Protein AF-A0A3M1DZZ0-F1 (afdb_monomer)

Radius of gyration: 21.95 Å; Cα contacts (8 Å, |Δi|>4): 225; chains: 1; bounding box: 48×54×55 Å

Mean predicted aligned error: 15.05 Å

Nearest PDB structures (foldseek):
  1qal-assembly1_A  TM=8.775E-01  e=1.041E-04  Escherichia coli
  2w0q-assembly1_B  TM=8.717E-01  e=1.859E-04  Escherichia coli
  1jrq-assembly1_A  TM=8.805E-01  e=2.918E-04  Escherichia coli
  1qaf-assembly1_A  TM=8.811E-01  e=3.320E-04  Escherichia coli
  1lvn-assembly1_A  TM=5.974E-01  e=7.541E-05  Escherichia coli

Solvent-accessible surface area (backbone atoms only — not comparable to full-atom values): 9870 Å² total; per-residue (Å²): 72,66,68,58,31,47,77,69,78,38,65,63,47,79,36,82,91,78,52,30,40,38,33,66,43,85,87,39,51,31,37,37,32,67,72,29,52,40,40,36,45,77,90,40,78,43,80,39,96,50,46,25,38,31,50,82,88,37,56,42,60,42,65,64,48,53,63,71,46,42,23,69,56,62,75,45,91,55,88,84,78,79,92,73,66,78,79,75,66,76,76,73,59,96,46,70,65,55,46,52,49,50,57,59,50,52,71,74,67,65,80,58,82,84,75,74,56,68,44,82,44,80,54,63,57,52,89,89,44,42,65,59,68,45,98,88,68,50,39,40,25,62,53,40,48,54,50,50,54,51,50,46,52,48,41,37,44,45,68,60,33,46,69,45,62,78,114

Structure (mmCIF, N/CA/C/O backbone):
data_AF-A0A3M1DZZ0-F1
#
_entry.id   AF-A0A3M1DZZ0-F1
#
loop_
_atom_site.group_PDB
_atom_site.id
_atom_site.type_symbol
_atom_site.label_atom_id
_atom_site.label_alt_id
_atom_site.label_comp_id
_atom_site.label_asym_id
_atom_site.label_entity_id
_atom_site.label_seq_id
_atom_site.pdbx_PDB_ins_code
_atom_site.Cartn_x
_atom_site.Cartn_y
_atom_site.Cartn_z
_atom_site.occupancy
_atom_site.B_iso_or_equiv
_atom_site.auth_seq_id
_atom_site.auth_comp_id
_atom_site.auth_asym_id
_atom_site.auth_atom_id
_atom_site.pdbx_PDB_model_num
ATOM 1 N N . MET A 1 1 ? -9.312 -3.040 3.898 1.00 89.00 1 MET A N 1
ATOM 2 C CA . MET A 1 1 ? -9.442 -1.766 4.631 1.00 89.00 1 MET A CA 1
ATOM 3 C C . MET A 1 1 ? -10.748 -1.058 4.297 1.00 89.00 1 MET A C 1
ATOM 5 O O . MET A 1 1 ? -11.516 -0.823 5.218 1.00 89.00 1 MET A O 1
ATOM 9 N N . ASP A 1 2 ? -11.050 -0.789 3.019 1.00 90.31 2 ASP A N 1
ATOM 10 C CA . ASP A 1 2 ? -12.282 -0.080 2.614 1.00 90.31 2 ASP A CA 1
ATOM 11 C C . ASP A 1 2 ? -13.565 -0.679 3.204 1.00 90.31 2 ASP A C 1
ATOM 13 O O . ASP A 1 2 ? -14.406 0.049 3.720 1.00 90.31 2 ASP A O 1
ATOM 17 N N . ASP A 1 3 ? -13.700 -2.008 3.162 1.00 89.00 3 ASP A N 1
ATOM 18 C CA . ASP A 1 3 ? -14.898 -2.695 3.657 1.00 89.00 3 ASP A CA 1
ATOM 19 C C . ASP A 1 3 ? -15.065 -2.548 5.179 1.00 89.00 3 ASP A C 1
ATOM 21 O O . ASP A 1 3 ? -16.179 -2.350 5.658 1.00 89.00 3 ASP A O 1
ATOM 25 N N . VAL A 1 4 ? -13.956 -2.552 5.928 1.00 90.31 4 VAL A N 1
ATOM 26 C CA . VAL A 1 4 ? -13.967 -2.319 7.380 1.00 90.31 4 VAL A CA 1
ATOM 27 C C . VAL A 1 4 ? -14.364 -0.880 7.682 1.00 90.31 4 VAL A C 1
ATOM 29 O O . VAL A 1 4 ? -15.256 -0.646 8.491 1.00 90.31 4 VAL A O 1
ATOM 32 N N . LEU A 1 5 ? -13.735 0.095 7.017 1.00 91.75 5 LEU A N 1
ATOM 33 C CA . LEU A 1 5 ? -14.066 1.503 7.225 1.00 91.75 5 LEU A CA 1
ATOM 34 C C . LEU A 1 5 ? -15.534 1.774 6.892 1.00 91.75 5 LEU A C 1
ATOM 36 O O . LEU A 1 5 ? -16.221 2.402 7.693 1.00 91.75 5 LEU A O 1
ATOM 40 N N . ARG A 1 6 ? -16.040 1.220 5.784 1.00 91.00 6 ARG A N 1
ATOM 41 C CA . ARG A 1 6 ? -17.450 1.333 5.394 1.00 91.00 6 ARG A CA 1
ATOM 42 C C . ARG A 1 6 ? -18.385 0.770 6.464 1.00 91.00 6 ARG A C 1
ATOM 44 O O . ARG A 1 6 ? -19.366 1.428 6.794 1.00 91.00 6 ARG A O 1
ATOM 51 N N . ALA A 1 7 ? -18.081 -0.405 7.022 1.00 89.19 7 ALA A N 1
ATOM 52 C CA . ALA A 1 7 ? -18.870 -1.004 8.105 1.00 89.19 7 ALA A CA 1
ATOM 53 C C . ALA A 1 7 ? -18.898 -0.124 9.367 1.00 89.19 7 ALA A C 1
ATOM 55 O O . ALA A 1 7 ? -19.865 -0.135 10.123 1.00 89.19 7 ALA A O 1
ATOM 56 N N . LEU A 1 8 ? -17.859 0.686 9.560 1.00 89.50 8 LEU A N 1
ATOM 57 C CA . LEU A 1 8 ? -17.753 1.658 10.640 1.00 89.50 8 LEU A CA 1
ATOM 58 C C . LEU A 1 8 ? -18.336 3.038 10.269 1.00 89.50 8 LEU A C 1
ATOM 60 O O . LEU A 1 8 ? -18.231 3.975 11.059 1.00 89.50 8 LEU A O 1
ATOM 64 N N . GLY A 1 9 ? -18.951 3.205 9.095 1.00 89.56 9 GLY A N 1
ATOM 65 C CA . GLY A 1 9 ? -19.453 4.505 8.629 1.00 89.56 9 GLY A CA 1
ATOM 66 C C . GLY A 1 9 ? -18.342 5.517 8.326 1.00 89.56 9 GLY A C 1
ATOM 67 O O . GLY A 1 9 ? -18.575 6.722 8.327 1.00 89.56 9 GLY A O 1
ATOM 68 N N . MET A 1 10 ? -17.125 5.032 8.094 1.00 90.81 10 MET A N 1
ATOM 69 C CA . MET A 1 10 ? -15.945 5.814 7.746 1.00 90.81 10 MET A CA 1
ATOM 70 C C . MET A 1 10 ? -15.547 5.552 6.292 1.00 90.81 10 MET A C 1
ATOM 72 O O . MET A 1 10 ? -15.972 4.585 5.657 1.00 90.81 10 MET A O 1
ATOM 76 N N . SER A 1 11 ? -14.678 6.402 5.757 1.00 91.12 11 SER A N 1
ATOM 77 C CA . SER A 1 11 ? -14.133 6.235 4.413 1.00 91.12 11 SER A CA 1
ATOM 78 C C . SER A 1 11 ? -12.643 6.525 4.394 1.00 91.12 11 SER A C 1
ATOM 80 O O . SER A 1 11 ? -12.164 7.412 5.104 1.00 91.12 11 SER A O 1
ATOM 82 N N . GLY A 1 12 ? -11.926 5.812 3.535 1.00 93.12 12 GLY A N 1
ATOM 83 C CA . GLY A 1 12 ? -10.546 6.108 3.195 1.00 93.12 12 GLY A CA 1
ATOM 84 C C . GLY A 1 12 ? -10.380 6.278 1.693 1.00 93.12 12 GLY A C 1
ATOM 85 O O . GLY A 1 12 ? -11.283 5.993 0.907 1.00 93.12 12 GLY A O 1
ATOM 86 N N . ARG A 1 13 ? -9.213 6.771 1.290 1.00 93.75 13 ARG A N 1
ATOM 87 C CA . ARG A 1 13 ? -8.833 6.898 -0.115 1.00 93.75 13 ARG A CA 1
ATOM 88 C C . ARG A 1 13 ? -7.373 6.544 -0.314 1.00 93.75 13 ARG A C 1
ATOM 90 O O . ARG A 1 13 ? -6.507 6.934 0.469 1.00 93.75 13 ARG A O 1
ATOM 97 N N . TRP A 1 14 ? -7.099 5.880 -1.426 1.00 92.12 14 TRP A N 1
ATOM 98 C CA . TRP A 1 14 ? -5.744 5.711 -1.924 1.00 92.12 14 TRP A CA 1
ATOM 99 C C . TRP A 1 14 ? -5.241 7.014 -2.560 1.00 92.12 14 TRP A C 1
ATOM 101 O O . TRP A 1 14 ? -5.921 7.619 -3.392 1.00 92.12 14 TRP A O 1
ATOM 111 N N . ARG A 1 15 ? -4.046 7.457 -2.167 1.00 92.69 15 ARG A N 1
ATOM 112 C CA . ARG A 1 15 ? -3.295 8.550 -2.791 1.00 92.69 15 ARG A CA 1
ATOM 113 C C . ARG A 1 15 ? -2.132 7.946 -3.564 1.00 92.69 15 ARG A C 1
ATOM 115 O O . ARG A 1 15 ? -1.086 7.662 -2.994 1.00 92.69 15 ARG A O 1
ATOM 122 N N . SER A 1 16 ? -2.322 7.748 -4.865 1.00 84.38 16 SER A N 1
ATOM 123 C CA . SER A 1 16 ? -1.366 7.050 -5.739 1.00 84.38 16 SER A CA 1
ATOM 124 C C . SER A 1 16 ? -0.006 7.736 -5.879 1.00 84.38 16 SER A C 1
ATOM 126 O O . SER A 1 16 ? 0.984 7.047 -6.109 1.00 84.38 16 SER A O 1
ATOM 128 N N . VAL A 1 17 ? 0.038 9.065 -5.747 1.00 86.62 17 VAL A N 1
ATOM 129 C CA . VAL A 1 17 ? 1.274 9.864 -5.819 1.00 86.62 17 VAL A CA 1
ATOM 130 C C . VAL A 1 17 ? 2.119 9.701 -4.556 1.00 86.62 17 VAL A C 1
ATOM 132 O O . VAL A 1 17 ? 3.331 9.574 -4.647 1.00 86.62 17 VAL A O 1
ATOM 135 N N . GLU A 1 18 ? 1.470 9.684 -3.391 1.00 86.50 18 GLU A N 1
ATOM 136 C CA . GLU A 1 18 ? 2.127 9.550 -2.082 1.00 86.50 18 GLU A CA 1
ATOM 137 C C . GLU A 1 18 ? 2.318 8.074 -1.681 1.00 86.50 18 GLU A C 1
ATOM 139 O O . GLU A 1 18 ? 2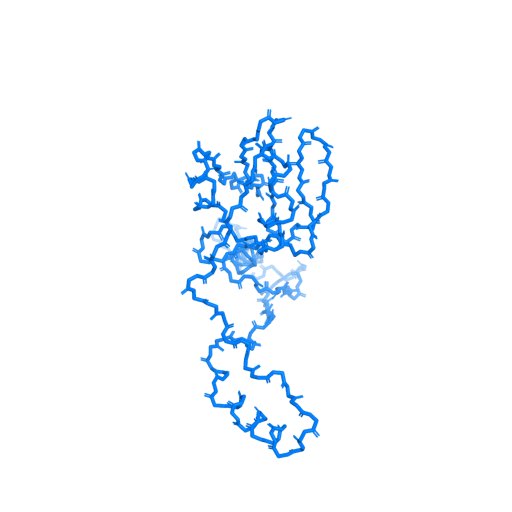.985 7.780 -0.696 1.00 86.50 18 GLU A O 1
ATOM 144 N N . HIS A 1 19 ? 1.691 7.146 -2.414 1.00 85.19 19 HIS A N 1
ATOM 145 C CA . HIS A 1 19 ? 1.586 5.716 -2.095 1.00 85.19 19 HIS A CA 1
ATOM 146 C C . HIS A 1 19 ? 1.007 5.438 -0.709 1.00 85.19 19 HIS A C 1
ATOM 148 O O . HIS A 1 19 ? 1.368 4.463 -0.048 1.00 85.19 19 HIS A O 1
ATOM 154 N N . ARG A 1 20 ? 0.067 6.280 -0.277 1.00 93.44 20 ARG A N 1
ATOM 155 C CA . ARG A 1 20 ? -0.573 6.158 1.033 1.00 93.44 20 ARG A CA 1
ATOM 156 C C . ARG A 1 20 ? -2.059 5.927 0.897 1.00 93.44 20 ARG A C 1
ATOM 158 O O . ARG A 1 20 ? -2.752 6.595 0.132 1.00 93.44 20 ARG A O 1
ATOM 165 N N . TYR A 1 21 ? -2.570 5.014 1.701 1.00 94.81 21 TYR A N 1
ATOM 166 C CA . TYR A 1 21 ? -3.987 4.919 1.977 1.00 94.81 21 TYR A CA 1
ATOM 167 C C . TYR A 1 21 ? -4.298 5.787 3.188 1.00 94.81 21 TYR A C 1
ATOM 169 O O . TYR A 1 21 ? -3.721 5.587 4.252 1.00 94.81 21 TYR A O 1
ATOM 177 N N . VAL A 1 22 ? -5.194 6.753 3.022 1.00 95.88 22 VAL A N 1
ATOM 178 C CA . VAL A 1 22 ? -5.467 7.784 4.022 1.00 95.88 22 VAL A CA 1
ATOM 179 C C . VAL A 1 22 ? -6.936 7.745 4.409 1.00 95.88 22 VAL A C 1
ATOM 181 O O . VAL A 1 22 ? -7.798 7.697 3.534 1.00 95.88 22 VAL A O 1
ATOM 184 N N . PHE A 1 23 ? -7.225 7.789 5.702 1.00 95.38 23 PHE A N 1
ATOM 185 C CA . PHE A 1 23 ? -8.576 7.711 6.248 1.00 95.38 23 PHE A CA 1
ATOM 186 C C . PHE A 1 23 ? -8.698 8.548 7.522 1.00 95.38 23 PHE A C 1
ATOM 188 O O . PHE A 1 23 ? -7.695 8.954 8.106 1.00 95.38 23 PHE A O 1
ATOM 195 N N . SER A 1 24 ? -9.930 8.841 7.924 1.00 92.88 24 SER A N 1
ATOM 196 C CA . SER A 1 24 ? -10.206 9.612 9.137 1.00 92.88 24 SER A CA 1
ATOM 197 C C . SER A 1 24 ? -10.547 8.684 10.296 1.00 92.88 24 SER A C 1
ATOM 199 O O . SER A 1 24 ? -11.309 7.734 10.127 1.00 92.88 24 SER A O 1
ATOM 201 N N . LEU A 1 25 ? -10.005 8.996 11.466 1.00 91.19 25 LEU A N 1
ATOM 202 C CA . LEU A 1 25 ? -10.362 8.439 12.765 1.00 91.19 25 LEU A CA 1
ATOM 203 C C . LEU A 1 25 ? -10.927 9.562 13.655 1.00 91.19 25 LEU A C 1
ATOM 205 O O . LEU A 1 25 ? -10.672 10.738 13.383 1.00 91.19 25 LEU A O 1
ATOM 209 N N . PRO A 1 26 ? -11.643 9.236 14.747 1.00 88.44 26 PRO A N 1
ATOM 210 C CA . PRO A 1 26 ? -12.103 10.232 15.721 1.00 88.44 26 PRO A CA 1
ATOM 211 C C . PRO A 1 26 ? -10.980 11.110 16.288 1.00 88.44 26 PRO A C 1
ATOM 213 O O . PRO A 1 26 ? -11.167 12.301 16.507 1.00 88.44 26 PRO A O 1
ATOM 216 N N . GLN A 1 27 ? -9.800 10.526 16.483 1.00 84.25 27 GLN A N 1
ATOM 217 C CA . GLN A 1 27 ? -8.610 11.192 17.022 1.00 84.25 27 GLN A CA 1
ATOM 218 C C . GLN A 1 27 ? -7.729 11.883 15.968 1.00 84.25 27 GLN A C 1
ATOM 220 O O . GLN A 1 27 ? -6.669 12.399 16.312 1.00 84.25 27 GLN A O 1
ATOM 225 N N . GLY A 1 28 ? -8.139 11.876 14.694 1.00 90.12 28 GLY A N 1
ATOM 226 C CA . GLY A 1 28 ? -7.443 12.569 13.611 1.00 90.12 28 GLY A CA 1
ATOM 227 C C . GLY A 1 28 ? -7.257 11.729 12.351 1.00 90.12 28 GLY A C 1
ATOM 228 O O . GLY A 1 28 ? -7.881 10.689 12.145 1.00 90.12 28 GLY A O 1
ATOM 229 N N . LYS A 1 29 ? -6.407 12.206 11.453 1.00 94.56 29 LYS A N 1
ATOM 230 C CA . LYS A 1 29 ? -6.128 11.585 10.167 1.00 94.56 29 LYS A CA 1
ATOM 231 C C . LYS A 1 29 ? -5.098 10.478 10.327 1.00 94.56 29 LYS A C 1
ATOM 233 O O . LYS A 1 29 ? -4.045 10.657 10.937 1.00 94.56 29 LYS A O 1
ATOM 238 N N . ALA A 1 30 ? -5.398 9.348 9.708 1.00 95.75 30 ALA A N 1
ATOM 239 C CA . ALA A 1 30 ? -4.578 8.161 9.757 1.00 95.75 30 ALA A CA 1
ATOM 240 C C . ALA A 1 30 ? -4.146 7.731 8.359 1.00 95.75 30 ALA A C 1
ATOM 242 O O . ALA A 1 30 ? -4.839 7.978 7.364 1.00 95.75 30 ALA A O 1
ATOM 243 N N . SER A 1 31 ? -2.986 7.088 8.263 1.00 96.06 31 SER A N 1
ATOM 244 C CA . SER A 1 31 ? -2.497 6.602 6.983 1.00 96.06 31 SER A CA 1
ATOM 245 C C . SER A 1 31 ? -1.558 5.409 7.071 1.00 96.06 31 SER A C 1
ATOM 247 O O . SER A 1 31 ? -0.768 5.252 7.998 1.00 96.06 31 SER A O 1
ATOM 249 N N . LEU A 1 32 ? -1.656 4.579 6.039 1.00 94.38 32 LEU A N 1
ATOM 250 C CA . LEU A 1 32 ? -0.936 3.327 5.842 1.00 94.38 32 LEU A CA 1
ATOM 251 C C . LEU A 1 32 ? -0.291 3.342 4.460 1.00 94.38 32 LEU A C 1
ATOM 253 O O . LEU A 1 32 ? -0.754 4.052 3.568 1.00 94.38 32 LEU A O 1
ATOM 257 N N . PHE A 1 33 ? 0.716 2.510 4.244 1.00 91.06 33 PHE A N 1
ATOM 258 C CA . PHE A 1 33 ? 1.256 2.244 2.912 1.00 91.06 33 PHE A CA 1
ATOM 259 C C . PHE A 1 33 ? 1.567 0.747 2.761 1.00 91.06 33 PHE A C 1
ATOM 261 O O . PHE A 1 33 ? 1.813 0.073 3.765 1.00 91.06 33 PHE A O 1
ATOM 268 N N . PRO A 1 34 ? 1.526 0.195 1.536 1.00 88.06 34 PRO A N 1
ATOM 269 C CA . PRO A 1 34 ? 1.851 -1.206 1.294 1.00 88.06 34 PRO A CA 1
ATOM 270 C C . PRO A 1 34 ? 3.292 -1.528 1.709 1.00 88.06 34 PRO A C 1
ATOM 272 O O . PRO A 1 34 ? 4.213 -0.794 1.365 1.00 88.06 34 PRO A O 1
ATOM 275 N N . GLY A 1 35 ? 3.482 -2.621 2.447 1.00 83.00 35 GLY A N 1
ATOM 276 C CA . GLY A 1 35 ? 4.760 -3.009 3.051 1.00 83.00 35 GLY A CA 1
ATOM 277 C C . GLY A 1 35 ? 5.091 -2.270 4.352 1.00 83.00 35 GLY A C 1
ATOM 278 O O . GLY A 1 35 ? 6.079 -2.600 4.998 1.00 83.00 35 GLY A O 1
ATOM 279 N N . GLY A 1 36 ? 4.280 -1.292 4.765 1.00 81.12 36 GLY A N 1
ATOM 280 C CA . GLY A 1 36 ? 4.501 -0.543 5.995 1.00 81.12 36 GLY A CA 1
ATOM 281 C C . GLY A 1 36 ? 4.203 -1.364 7.245 1.00 81.12 36 GLY A C 1
ATOM 282 O O . GLY A 1 36 ? 3.140 -1.973 7.354 1.00 81.12 36 GLY A O 1
ATOM 283 N N . HIS A 1 37 ? 5.125 -1.324 8.205 1.00 88.88 37 HIS A N 1
ATOM 284 C CA . HIS A 1 37 ? 5.012 -1.970 9.520 1.00 88.88 37 HIS A CA 1
ATOM 285 C C . HIS A 1 37 ? 4.414 -1.050 10.593 1.00 88.88 37 HIS A C 1
ATOM 287 O O . HIS A 1 37 ? 4.540 -1.311 11.786 1.00 88.88 37 HIS A O 1
ATOM 293 N N . TYR A 1 38 ? 3.796 0.057 10.185 1.00 92.88 38 TYR A N 1
ATOM 294 C CA . TYR A 1 38 ? 3.194 1.014 11.099 1.00 92.88 38 TYR A CA 1
ATOM 295 C C . TYR A 1 38 ? 1.981 1.712 10.479 1.00 92.88 38 TYR A C 1
ATOM 297 O O . TYR A 1 38 ? 1.872 1.861 9.259 1.00 92.88 38 TYR A O 1
ATOM 305 N N . LEU A 1 39 ? 1.096 2.179 11.351 1.00 95.12 39 LEU A N 1
ATOM 306 C CA . LEU A 1 39 ? 0.044 3.146 11.088 1.00 95.12 39 LEU A CA 1
ATOM 307 C C . LEU A 1 39 ? 0.517 4.527 11.548 1.00 95.12 39 LEU A C 1
ATOM 309 O O . LEU A 1 39 ? 0.916 4.690 12.697 1.00 95.12 39 LEU A O 1
ATOM 313 N N . GLU A 1 40 ? 0.438 5.533 10.683 1.00 95.19 40 GLU A N 1
ATOM 314 C CA . GLU A 1 40 ? 0.626 6.921 11.111 1.00 95.19 40 GLU A CA 1
ATOM 315 C C . GLU A 1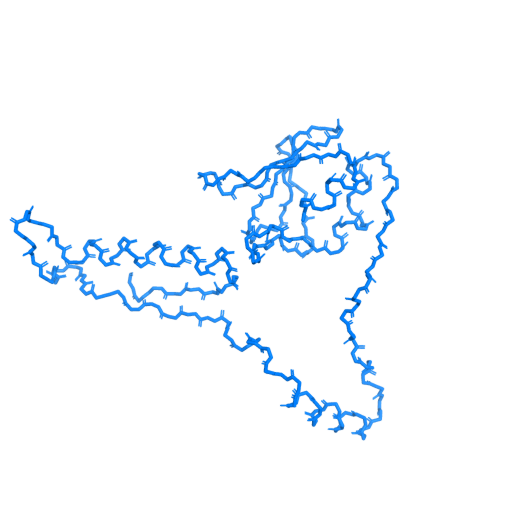 40 ? -0.723 7.533 11.496 1.00 95.19 40 GLU A C 1
ATOM 317 O O . GLU A 1 40 ? -1.662 7.448 10.707 1.00 95.19 40 GLU A O 1
ATOM 322 N N . VAL A 1 41 ? -0.816 8.172 12.662 1.00 95.19 41 VAL A N 1
ATOM 323 C CA . VAL A 1 41 ? -1.990 8.921 13.135 1.00 95.19 41 VAL A CA 1
ATOM 324 C C . VAL A 1 41 ? -1.527 10.281 13.650 1.00 95.19 41 VAL A C 1
ATOM 326 O O . VAL A 1 41 ? -0.837 10.333 14.664 1.00 95.19 41 VAL A O 1
ATOM 329 N N . GLU A 1 42 ? -1.879 11.371 12.962 1.00 92.06 42 GLU A N 1
ATOM 330 C CA . GLU A 1 42 ? -1.481 12.744 13.346 1.00 92.06 42 GLU A CA 1
ATOM 331 C C . GLU A 1 42 ? 0.024 12.870 13.693 1.00 92.06 42 GLU A C 1
ATOM 333 O O . GLU A 1 42 ? 0.410 13.415 14.727 1.00 92.06 42 GLU A O 1
ATOM 338 N N . GLY A 1 43 ? 0.897 12.288 12.860 1.00 90.31 43 GLY A N 1
ATOM 339 C CA . GLY A 1 43 ? 2.354 12.300 13.056 1.00 90.31 43 GLY A CA 1
ATOM 340 C C . GLY A 1 43 ? 2.896 11.312 14.100 1.00 90.31 43 GLY A C 1
ATOM 341 O O . GLY A 1 43 ? 4.110 11.230 14.286 1.00 90.31 43 GLY A O 1
ATOM 342 N N . ARG A 1 44 ? 2.038 10.534 14.773 1.00 93.38 44 ARG A N 1
ATOM 343 C CA . ARG A 1 44 ? 2.444 9.417 15.644 1.00 93.38 44 ARG A CA 1
ATOM 344 C C . ARG A 1 44 ? 2.495 8.117 14.856 1.00 93.38 44 ARG A C 1
ATOM 346 O O . ARG A 1 44 ? 1.613 7.862 14.044 1.00 93.38 44 ARG A O 1
ATOM 353 N N . PHE A 1 45 ? 3.474 7.267 15.149 1.00 94.88 45 PHE A N 1
ATOM 354 C CA . PHE A 1 45 ? 3.670 5.985 14.473 1.00 94.88 45 PHE A CA 1
ATOM 355 C C . PHE A 1 45 ? 3.313 4.832 15.412 1.00 94.88 45 PHE A C 1
ATOM 357 O O . PHE A 1 45 ? 3.964 4.639 16.437 1.00 94.88 45 PHE A O 1
ATOM 364 N N . LEU A 1 46 ? 2.273 4.078 15.067 1.00 93.31 46 LEU A N 1
ATOM 365 C CA . LEU A 1 46 ? 1.799 2.915 15.813 1.00 93.31 46 LEU A CA 1
ATOM 366 C C . LEU A 1 46 ? 2.233 1.637 15.086 1.00 93.31 46 LEU A C 1
ATOM 368 O O . LEU A 1 46 ? 1.927 1.504 13.902 1.00 93.31 46 LEU A O 1
ATOM 372 N N . PRO A 1 47 ? 2.945 0.704 15.733 1.00 93.19 47 PRO A N 1
ATOM 373 C CA . PRO A 1 47 ? 3.426 -0.502 15.071 1.00 93.19 47 PRO A CA 1
ATOM 374 C C . PRO A 1 47 ? 2.274 -1.437 14.679 1.00 93.19 47 PRO A C 1
ATOM 376 O O . PRO A 1 47 ? 1.322 -1.635 15.433 1.00 93.19 47 PRO A O 1
ATOM 379 N N . LEU A 1 48 ? 2.394 -2.056 13.508 1.00 91.31 48 LEU A N 1
ATOM 380 C CA . LEU A 1 48 ? 1.512 -3.122 13.037 1.00 91.31 48 LEU A CA 1
ATOM 381 C C . LEU A 1 48 ? 2.227 -4.461 13.187 1.00 91.31 48 LEU A C 1
ATOM 383 O O . LEU A 1 48 ? 3.387 -4.570 12.784 1.00 91.31 48 LEU A O 1
ATOM 387 N N . GLN A 1 49 ? 1.542 -5.488 13.699 1.00 88.56 49 GLN A N 1
ATOM 388 C CA . GLN A 1 49 ? 2.140 -6.827 13.748 1.00 88.56 49 GLN A CA 1
ATOM 389 C C . GLN A 1 49 ? 2.305 -7.376 12.328 1.00 88.56 49 GLN A C 1
ATOM 391 O O . GLN A 1 49 ? 3.380 -7.843 11.954 1.00 88.56 49 GLN A O 1
ATOM 396 N N . ASN A 1 50 ? 1.256 -7.244 11.509 1.00 86.56 50 ASN A N 1
ATOM 397 C CA . ASN A 1 50 ? 1.287 -7.596 10.096 1.00 86.56 50 ASN A CA 1
ATOM 3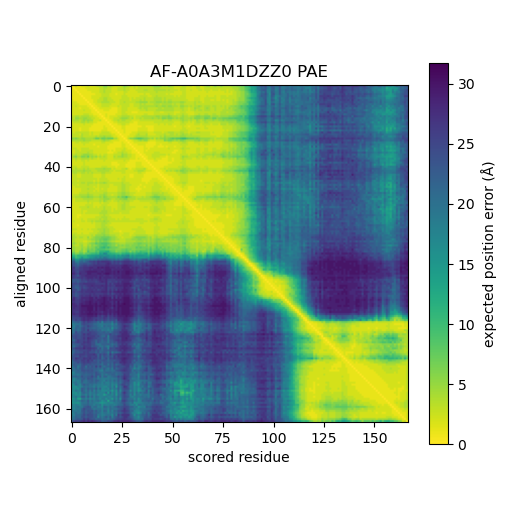98 C C . ASN A 1 50 ? 1.275 -6.344 9.205 1.00 86.56 50 ASN A C 1
ATOM 400 O O . ASN A 1 50 ? 0.376 -5.507 9.334 1.00 86.56 50 ASN A O 1
ATOM 404 N N . PRO A 1 51 ? 2.221 -6.208 8.255 1.00 88.75 51 PRO A N 1
ATOM 405 C CA . PRO A 1 51 ? 2.267 -5.043 7.387 1.00 88.75 51 PRO A CA 1
ATOM 406 C C . PRO A 1 51 ? 1.049 -4.989 6.464 1.00 88.75 51 PRO A C 1
ATOM 408 O O . PRO A 1 51 ? 0.557 -6.017 5.983 1.00 88.75 51 PRO A O 1
ATOM 411 N N . ALA A 1 52 ? 0.592 -3.774 6.157 1.00 89.75 52 ALA A N 1
ATOM 412 C CA . ALA A 1 52 ? -0.461 -3.581 5.168 1.00 89.75 52 ALA A CA 1
ATOM 413 C C . ALA A 1 52 ? 0.027 -4.055 3.791 1.00 89.75 52 ALA A C 1
ATOM 415 O O . ALA A 1 52 ? 1.160 -3.791 3.392 1.00 89.75 52 ALA A O 1
ATOM 416 N N . ARG A 1 53 ? -0.821 -4.747 3.033 1.00 88.75 53 ARG A N 1
ATOM 417 C CA . ARG A 1 53 ? -0.492 -5.251 1.692 1.00 88.75 53 ARG A CA 1
ATOM 418 C C . ARG A 1 53 ? -1.493 -4.737 0.685 1.00 88.75 53 ARG A C 1
ATOM 420 O O . ARG A 1 53 ? -2.655 -4.522 1.013 1.00 88.75 53 ARG A O 1
ATOM 427 N N . PHE A 1 54 ? -1.057 -4.566 -0.550 1.00 83.69 54 PHE A N 1
ATOM 428 C CA . PHE A 1 54 ? -1.965 -4.284 -1.647 1.00 83.69 54 PHE A CA 1
ATOM 429 C C . PHE A 1 54 ? -2.124 -5.580 -2.449 1.00 83.69 54 PHE A C 1
ATOM 431 O O . PHE A 1 54 ? -1.141 -6.210 -2.818 1.00 83.69 54 PHE A O 1
ATOM 438 N N . ILE A 1 55 ? -3.360 -6.067 -2.551 1.00 79.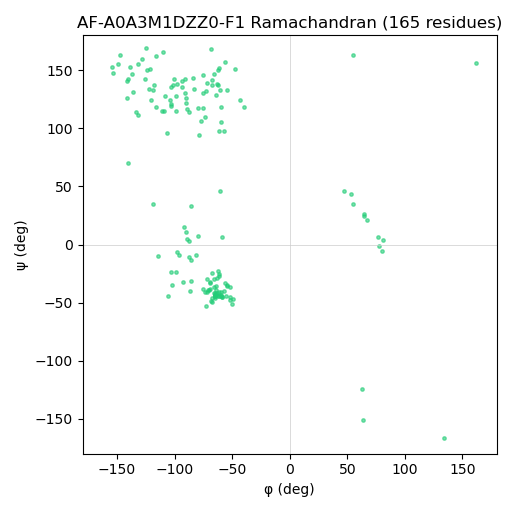94 55 ILE A N 1
ATOM 439 C CA . ILE A 1 55 ? -3.696 -7.358 -3.166 1.00 79.94 55 ILE A CA 1
ATOM 440 C C . ILE A 1 55 ? -4.991 -7.153 -3.944 1.00 79.94 55 ILE A C 1
ATOM 442 O O . ILE A 1 55 ? -5.976 -6.663 -3.379 1.00 79.94 55 ILE A O 1
ATOM 446 N N . ASP A 1 56 ? -4.979 -7.503 -5.230 1.00 78.50 56 ASP A N 1
ATOM 447 C CA . ASP A 1 56 ? -6.127 -7.381 -6.139 1.00 78.50 56 ASP A CA 1
ATOM 448 C C . ASP A 1 56 ? -6.736 -5.968 -6.156 1.00 78.50 56 ASP A C 1
ATOM 450 O O . ASP A 1 56 ? -7.950 -5.775 -6.066 1.00 78.50 56 ASP A O 1
ATOM 454 N N . GLY A 1 57 ? -5.882 -4.941 -6.204 1.00 78.38 57 GLY A N 1
ATOM 455 C CA . GLY A 1 57 ? -6.341 -3.550 -6.271 1.00 78.38 57 GLY A CA 1
ATOM 456 C C . GLY A 1 57 ? -6.855 -2.976 -4.946 1.00 78.38 57 GLY A C 1
ATOM 457 O O . GLY A 1 57 ? -7.379 -1.864 -4.935 1.00 78.38 57 GLY A O 1
ATOM 458 N N . ARG A 1 58 ? -6.734 -3.708 -3.831 1.00 84.12 58 ARG A N 1
ATOM 459 C CA . ARG A 1 58 ? -7.254 -3.296 -2.520 1.00 84.12 58 ARG A CA 1
ATOM 460 C C . ARG A 1 58 ? -6.175 -3.325 -1.450 1.00 84.12 58 ARG A C 1
ATOM 462 O O . ARG A 1 58 ? -5.381 -4.261 -1.382 1.00 84.12 58 ARG A O 1
ATOM 469 N N . LEU A 1 59 ? -6.219 -2.354 -0.535 1.00 88.94 59 LEU A N 1
ATOM 470 C CA . LEU A 1 59 ? -5.405 -2.403 0.676 1.00 88.94 59 LEU A CA 1
ATOM 471 C C . LEU A 1 59 ? -5.999 -3.414 1.669 1.00 88.94 59 LEU A C 1
ATOM 473 O O . LEU A 1 59 ? -7.121 -3.259 2.172 1.00 88.94 59 LEU A O 1
ATOM 477 N N . ARG A 1 60 ? -5.222 -4.448 1.962 1.00 90.06 60 ARG A N 1
ATOM 478 C CA . ARG A 1 60 ? -5.461 -5.469 2.977 1.00 90.06 60 ARG A CA 1
ATOM 479 C C . ARG A 1 60 ? -4.617 -5.147 4.208 1.00 90.06 60 ARG A C 1
ATOM 481 O O . ARG A 1 60 ? -3.486 -4.685 4.089 1.00 90.06 60 ARG A O 1
ATOM 488 N N . ILE A 1 61 ? -5.180 -5.394 5.378 1.00 91.25 61 ILE A N 1
ATOM 489 C CA . ILE A 1 61 ? -4.498 -5.262 6.663 1.00 91.25 61 ILE A CA 1
ATOM 490 C C . ILE A 1 61 ? -4.773 -6.529 7.469 1.00 91.25 61 ILE A C 1
ATOM 492 O O . ILE A 1 61 ? -5.753 -7.222 7.175 1.00 91.25 61 ILE A O 1
ATOM 496 N N . GLY A 1 62 ? -3.884 -6.851 8.404 1.00 89.75 62 GLY A N 1
ATOM 497 C CA . GLY A 1 62 ? -4.021 -8.029 9.251 1.00 89.75 62 GLY A CA 1
ATOM 498 C C . GLY A 1 62 ? -5.282 -7.985 10.112 1.00 89.75 62 GLY A C 1
ATOM 499 O O . GLY A 1 62 ? -5.792 -6.911 10.434 1.00 89.75 62 GLY A O 1
ATOM 500 N N . GLU A 1 63 ? -5.800 -9.163 10.450 1.00 89.25 63 GLU A N 1
ATOM 501 C CA . GLU A 1 63 ? -6.938 -9.314 11.362 1.00 89.25 63 GLU A CA 1
ATOM 502 C C . GLU A 1 63 ? -6.594 -8.818 12.772 1.00 89.25 63 GLU A C 1
ATOM 504 O O . GLU A 1 63 ? -7.425 -8.167 13.400 1.00 89.25 63 GLU A O 1
ATOM 509 N N . ASP A 1 64 ? -5.347 -9.024 13.205 1.00 90.56 64 ASP A N 1
ATOM 510 C CA . ASP A 1 64 ? -4.774 -8.507 14.453 1.00 90.56 64 ASP A CA 1
ATOM 511 C C . ASP A 1 64 ? -5.026 -7.005 14.607 1.00 90.56 64 ASP A C 1
ATOM 513 O O . ASP A 1 64 ? -5.545 -6.551 15.621 1.00 90.56 64 ASP A O 1
ATOM 517 N N . PHE A 1 65 ? -4.782 -6.220 13.557 1.00 93.25 65 PHE A N 1
ATOM 518 C CA . PHE A 1 65 ? -5.057 -4.789 13.585 1.00 93.25 65 PHE A CA 1
ATOM 519 C C . PHE A 1 65 ? -6.548 -4.485 13.802 1.00 93.25 65 PHE A C 1
ATOM 521 O O . PHE A 1 65 ? -6.883 -3.563 14.541 1.00 93.25 65 PHE A O 1
ATOM 528 N N . ILE A 1 66 ? -7.448 -5.238 13.164 1.00 92.19 66 ILE A N 1
ATOM 529 C CA . ILE A 1 66 ? -8.900 -5.008 13.241 1.00 92.19 66 ILE A CA 1
ATOM 530 C C . ILE A 1 66 ? -9.446 -5.338 14.628 1.00 92.19 66 ILE A C 1
ATOM 532 O O . ILE A 1 66 ? -10.346 -4.646 15.103 1.00 92.19 66 ILE A O 1
ATOM 536 N N . VAL A 1 67 ? -8.927 -6.396 15.245 1.00 90.38 67 VAL A N 1
ATOM 537 C CA . VAL A 1 67 ? -9.412 -6.915 16.525 1.00 90.38 67 VAL A CA 1
ATOM 538 C C . VAL A 1 67 ? -8.749 -6.207 17.703 1.00 90.38 67 VAL A C 1
ATOM 540 O O . VAL A 1 67 ? -9.426 -5.902 18.678 1.00 90.38 67 VAL A O 1
ATOM 543 N N . GLU A 1 68 ? -7.451 -5.923 17.614 1.00 90.69 68 GLU A N 1
ATOM 544 C CA . GLU A 1 68 ? -6.658 -5.483 18.765 1.00 90.69 68 GLU A CA 1
ATOM 545 C C . GLU A 1 68 ? -6.396 -3.978 18.784 1.00 90.69 68 GLU A C 1
ATOM 547 O O . GLU A 1 68 ? -6.361 -3.389 19.855 1.00 90.69 68 GLU A O 1
ATOM 552 N N . GLN A 1 69 ? -6.211 -3.335 17.625 1.00 92.50 69 GLN A N 1
ATOM 553 C CA . GLN A 1 69 ? -5.818 -1.918 17.579 1.00 92.50 69 GLN A CA 1
ATOM 554 C C . GLN A 1 69 ? -6.969 -1.005 17.169 1.00 92.50 69 GLN A C 1
ATOM 556 O O . GLN A 1 69 ? -7.186 0.051 17.758 1.00 92.50 69 GLN A O 1
ATOM 561 N N . LEU A 1 70 ? -7.726 -1.395 16.143 1.00 92.44 70 LEU A N 1
ATOM 562 C CA . LEU A 1 70 ? -8.782 -0.566 15.583 1.00 92.44 70 LEU A CA 1
ATOM 563 C C . LEU A 1 70 ? -9.848 -0.135 16.608 1.00 92.44 70 LEU A C 1
ATOM 565 O O . LEU A 1 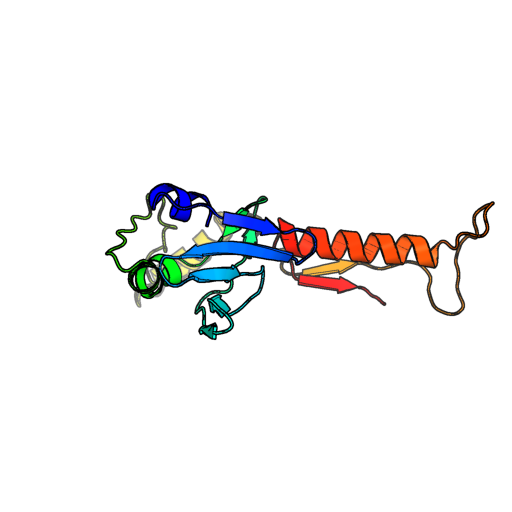70 ? -10.222 1.035 16.522 1.00 92.44 70 LEU A O 1
ATOM 569 N N . PRO A 1 71 ? -10.318 -0.973 17.562 1.00 93.12 71 PRO A N 1
ATOM 570 C CA . PRO A 1 71 ? -11.320 -0.564 18.553 1.00 93.12 71 PRO A CA 1
ATOM 571 C C . PRO A 1 71 ? -10.908 0.666 19.360 1.00 93.12 71 PRO A C 1
ATOM 573 O O . PRO A 1 71 ? -11.697 1.605 19.498 1.00 93.12 71 PRO A O 1
ATOM 576 N N . ASP A 1 72 ? -9.656 0.692 19.815 1.00 92.25 72 ASP A N 1
ATOM 577 C CA . ASP A 1 72 ? -9.097 1.802 20.584 1.00 92.25 72 ASP A CA 1
ATOM 578 C C . ASP A 1 72 ? -9.005 3.062 19.723 1.00 92.25 72 ASP A C 1
ATOM 580 O O . ASP A 1 72 ? -9.383 4.150 20.152 1.00 92.25 72 ASP A O 1
ATOM 584 N N . LEU A 1 73 ? -8.589 2.906 18.462 1.00 92.00 73 LEU A N 1
ATOM 585 C CA . LEU A 1 73 ? -8.468 4.009 17.509 1.00 92.00 73 LEU A CA 1
ATOM 586 C C . LEU A 1 73 ? -9.815 4.642 17.135 1.00 92.00 73 LEU A C 1
ATOM 588 O O . LEU A 1 73 ? -9.865 5.817 16.766 1.00 92.00 73 LEU A O 1
ATOM 592 N N . VAL A 1 74 ? -10.901 3.864 17.165 1.00 91.94 74 VAL A N 1
ATOM 593 C CA . VAL A 1 74 ? -12.254 4.352 16.857 1.00 91.94 74 VAL A CA 1
ATOM 594 C C . VAL A 1 74 ? -13.074 4.685 18.103 1.00 91.94 74 VAL A C 1
ATOM 596 O O . VAL A 1 74 ? -14.182 5.202 17.959 1.00 91.94 74 VAL A O 1
ATOM 599 N N . GLY A 1 75 ? -12.562 4.395 19.302 1.00 90.06 75 GLY A N 1
ATOM 600 C CA . GLY A 1 75 ? -13.242 4.639 20.575 1.00 90.06 75 GLY A CA 1
ATOM 601 C C . GLY A 1 75 ? -14.525 3.823 20.775 1.00 90.06 75 GLY A C 1
ATOM 602 O O . GLY A 1 75 ? -15.432 4.275 21.471 1.00 90.06 75 GLY A O 1
ATOM 603 N N . ARG A 1 76 ? -14.652 2.655 20.130 1.00 88.81 76 ARG A N 1
ATOM 604 C CA . ARG A 1 76 ? -15.831 1.775 20.237 1.00 88.81 76 ARG A CA 1
ATOM 605 C C . ARG A 1 76 ? -15.473 0.316 19.944 1.00 88.81 76 ARG A C 1
ATOM 607 O O . ARG A 1 76 ? -14.556 0.071 19.161 1.00 88.81 76 ARG A O 1
ATOM 614 N N . PRO A 1 77 ? -16.218 -0.657 20.500 1.00 87.00 77 PRO A N 1
ATOM 615 C CA . PRO A 1 77 ? -15.969 -2.066 20.224 1.00 87.00 77 PRO A CA 1
ATOM 616 C C . PRO A 1 77 ? -16.162 -2.388 18.735 1.00 87.00 77 PRO A C 1
ATOM 618 O O . PRO A 1 77 ? -17.125 -1.942 18.106 1.00 87.00 77 PRO A O 1
ATOM 621 N N . VAL A 1 78 ? -15.252 -3.193 18.187 1.00 87.88 78 VAL A N 1
ATOM 622 C CA . VAL A 1 78 ? -15.318 -3.731 16.822 1.00 87.88 78 VAL A CA 1
ATOM 623 C C . VAL A 1 78 ? -15.427 -5.247 16.928 1.00 87.88 78 VAL A C 1
ATOM 625 O O . VAL A 1 78 ? -14.532 -5.901 17.452 1.00 87.88 78 VAL A O 1
ATOM 628 N N . TYR A 1 79 ? -16.523 -5.812 16.421 1.00 83.62 79 TYR A N 1
ATOM 629 C CA . TYR A 1 79 ? -16.698 -7.261 16.335 1.00 83.62 79 TYR A CA 1
ATOM 630 C C . TYR A 1 79 ? -16.357 -7.725 14.925 1.00 83.62 79 TYR A C 1
ATOM 632 O O . TYR A 1 79 ? -17.036 -7.368 13.960 1.00 83.62 79 TYR A O 1
ATOM 640 N N . TYR A 1 80 ? -15.303 -8.525 14.807 1.00 83.56 80 TYR A N 1
ATOM 641 C CA . TYR A 1 80 ? -14.901 -9.142 13.553 1.00 83.56 80 TYR A CA 1
ATOM 642 C C . TYR A 1 80 ? -15.342 -10.608 13.518 1.00 83.56 80 TYR A C 1
ATOM 644 O O . TYR A 1 80 ? -15.207 -11.336 14.500 1.00 83.56 80 TYR A O 1
ATOM 652 N N . ARG A 1 81 ? -15.875 -11.050 12.375 1.00 82.31 81 ARG A N 1
ATOM 653 C CA . ARG A 1 81 ? -16.207 -12.454 12.122 1.00 82.31 81 ARG A CA 1
ATOM 654 C C . ARG A 1 81 ? -15.698 -12.846 10.746 1.00 82.31 81 ARG A C 1
ATOM 656 O O . ARG A 1 81 ? -16.221 -12.374 9.736 1.00 82.31 81 ARG A O 1
ATOM 663 N N . ASN A 1 82 ? -14.722 -13.746 10.705 1.00 78.50 82 ASN A N 1
ATOM 664 C CA . ASN A 1 82 ? -14.266 -14.322 9.451 1.00 78.50 82 ASN A CA 1
ATOM 665 C C . ASN A 1 82 ? -15.307 -15.327 8.928 1.00 78.50 82 ASN A C 1
ATOM 667 O O . ASN A 1 82 ? -15.514 -16.384 9.519 1.00 78.50 82 ASN A O 1
ATOM 671 N N . LEU A 1 83 ? -15.993 -14.983 7.834 1.00 76.06 83 LEU A N 1
ATOM 672 C CA . LEU A 1 83 ? -17.018 -15.832 7.205 1.00 76.06 83 LEU A CA 1
ATOM 673 C C . LEU A 1 83 ? -16.424 -16.910 6.286 1.00 76.06 83 LEU A C 1
ATOM 675 O O . LEU A 1 83 ? -17.142 -17.776 5.792 1.00 76.06 83 LEU A O 1
ATOM 679 N N . SER A 1 84 ? -15.122 -16.848 6.026 1.00 74.06 84 SER A N 1
ATOM 680 C CA . SER A 1 84 ? -14.384 -17.841 5.251 1.00 74.06 84 SER A CA 1
ATOM 681 C C . SER A 1 84 ? -13.026 -18.038 5.915 1.00 74.06 84 SER A C 1
ATOM 683 O O . SER A 1 84 ? -12.014 -17.563 5.390 1.00 74.06 84 SER A O 1
ATOM 685 N N . PRO A 1 85 ? -12.998 -18.664 7.108 1.00 66.56 85 PRO A N 1
ATOM 686 C CA . PRO A 1 85 ? -11.739 -18.983 7.753 1.00 66.56 85 PRO A CA 1
ATOM 687 C C . PRO A 1 85 ? -10.893 -19.784 6.769 1.00 66.56 85 PRO A C 1
ATOM 689 O O . PRO A 1 85 ? -11.383 -20.707 6.115 1.00 66.56 85 PRO A O 1
ATOM 692 N N . VAL A 1 86 ? -9.623 -19.402 6.631 1.00 61.91 86 VAL A N 1
ATOM 693 C CA . VAL A 1 86 ? -8.654 -20.319 6.039 1.00 61.91 86 VAL A CA 1
ATOM 694 C C . VAL A 1 86 ? -8.686 -21.519 6.971 1.00 61.91 86 VAL A C 1
ATOM 696 O O . VAL A 1 86 ? -8.453 -21.345 8.166 1.00 61.91 86 VAL A O 1
ATOM 699 N N . GLU A 1 87 ? -9.068 -22.692 6.468 1.00 55.41 87 GLU A N 1
ATOM 700 C CA . GLU A 1 87 ? -8.901 -23.926 7.222 1.00 55.41 87 GLU A CA 1
ATOM 701 C C . GLU A 1 87 ? -7.412 -24.021 7.549 1.00 55.41 87 GLU A C 1
ATOM 703 O O . GLU A 1 87 ? -6.591 -24.418 6.718 1.00 55.41 87 GLU A O 1
ATOM 708 N N . ASN A 1 88 ? -7.041 -23.598 8.755 1.00 50.94 88 ASN A N 1
ATOM 709 C CA . ASN A 1 88 ? -5.852 -24.111 9.387 1.00 50.94 88 ASN A CA 1
ATOM 710 C C . ASN A 1 88 ? -6.172 -25.595 9.518 1.00 50.94 88 ASN A C 1
ATOM 712 O O . ASN A 1 88 ? -6.967 -25.990 10.372 1.00 50.94 88 ASN A O 1
ATOM 716 N N . GLY A 1 89 ? -5.671 -26.392 8.567 1.00 54.44 89 GLY A N 1
ATOM 717 C CA . GLY A 1 89 ? -5.722 -27.842 8.673 1.00 54.44 89 GLY A CA 1
ATOM 718 C C . GLY A 1 89 ? -5.248 -28.234 10.072 1.00 54.44 89 GLY A C 1
ATOM 719 O O . GLY A 1 89 ? -4.486 -27.465 10.665 1.00 54.44 89 GLY A O 1
ATOM 720 N N . PRO A 1 90 ? -5.727 -29.366 10.614 1.00 53.09 90 PRO A N 1
ATOM 721 C CA . PRO A 1 90 ? -5.466 -29.741 11.997 1.00 53.09 90 PRO A CA 1
ATOM 722 C C . PRO A 1 90 ? -3.997 -29.480 12.332 1.00 53.09 90 PRO A C 1
ATOM 724 O O . PRO A 1 90 ? -3.116 -29.936 11.596 1.00 53.09 90 PRO A O 1
ATOM 727 N N . GLU A 1 91 ? -3.760 -28.692 13.390 1.00 57.09 91 GLU A N 1
ATOM 728 C CA . GLU A 1 91 ? -2.464 -28.633 14.073 1.00 57.09 91 GLU A CA 1
ATOM 729 C C . GLU A 1 91 ? -1.961 -30.077 14.110 1.00 57.09 91 GLU A C 1
ATOM 731 O O . GLU A 1 91 ? -2.714 -30.933 14.593 1.00 57.09 91 GLU A O 1
ATOM 736 N N . PRO A 1 92 ? -0.813 -30.405 13.489 1.00 53.00 92 PRO A N 1
ATOM 737 C CA . PRO A 1 92 ? -0.386 -31.787 13.407 1.00 53.00 92 PRO A CA 1
ATOM 738 C C . PRO A 1 92 ? -0.237 -32.280 14.840 1.00 53.00 92 PRO A C 1
ATOM 740 O O . PRO A 1 92 ? 0.697 -31.897 15.539 1.00 53.00 92 PRO A O 1
ATOM 743 N N . GLY A 1 93 ? -1.193 -33.095 15.288 1.00 59.59 93 GLY A N 1
ATOM 744 C CA . GLY A 1 93 ? -1.053 -33.812 16.539 1.00 59.59 93 GLY A CA 1
ATOM 745 C C . GLY A 1 93 ? 0.235 -34.628 16.477 1.00 59.59 93 GLY A C 1
ATOM 746 O O . GLY A 1 93 ? 0.709 -34.974 15.392 1.00 59.59 93 GLY A O 1
ATOM 747 N N . ASP A 1 94 ? 0.787 -34.971 17.638 1.00 60.31 94 ASP A N 1
ATOM 748 C CA . ASP A 1 94 ? 2.043 -35.728 17.790 1.00 60.31 94 ASP A CA 1
ATOM 749 C C . ASP A 1 94 ? 2.046 -37.123 17.122 1.00 60.31 94 ASP A C 1
ATOM 751 O O . ASP A 1 94 ? 2.990 -37.899 17.263 1.00 60.31 94 ASP A O 1
ATOM 755 N N . ASN A 1 95 ? 0.998 -37.473 16.378 1.00 75.44 95 ASN A N 1
ATOM 756 C CA . ASN A 1 95 ? 0.882 -38.714 15.648 1.00 75.44 95 ASN A CA 1
ATOM 757 C C . ASN A 1 95 ? 1.677 -38.660 14.321 1.00 75.44 95 ASN A C 1
ATOM 759 O O . ASN A 1 95 ? 1.336 -37.899 13.408 1.00 75.44 95 ASN A O 1
ATOM 763 N N . PRO A 1 96 ? 2.702 -39.513 14.150 1.00 74.69 96 PRO A N 1
ATOM 764 C CA . PRO A 1 96 ? 3.541 -39.535 12.950 1.00 74.69 96 PRO A CA 1
ATOM 765 C C . PRO A 1 96 ? 2.770 -39.888 11.667 1.00 74.69 96 PRO A C 1
ATOM 767 O O . PRO A 1 96 ? 3.190 -39.519 10.569 1.00 74.69 96 PRO A O 1
ATOM 770 N N . ILE A 1 97 ? 1.627 -40.568 11.787 1.00 74.44 97 ILE A N 1
ATOM 771 C CA . ILE A 1 97 ? 0.764 -40.893 10.647 1.00 74.44 97 ILE A CA 1
ATOM 772 C C . ILE A 1 97 ? 0.055 -39.633 10.133 1.00 74.44 97 ILE A C 1
ATOM 774 O O . ILE A 1 97 ? 0.011 -39.406 8.924 1.00 74.44 97 ILE A O 1
ATOM 778 N N . ASP A 1 98 ? -0.411 -38.765 11.029 1.00 65.62 98 ASP A N 1
ATOM 779 C CA . ASP A 1 98 ? -1.093 -37.522 10.659 1.00 65.62 98 ASP A CA 1
ATOM 780 C C . ASP A 1 98 ? -0.121 -36.526 10.008 1.00 65.62 98 ASP A C 1
ATOM 782 O O . ASP A 1 98 ? -0.484 -35.838 9.054 1.00 65.62 98 ASP A O 1
ATOM 786 N N . GLN A 1 99 ? 1.153 -36.529 10.418 1.00 69.06 99 GLN A N 1
ATOM 787 C CA . GLN A 1 99 ? 2.218 -35.775 9.744 1.00 69.06 99 GLN A CA 1
ATOM 788 C C . GLN A 1 99 ? 2.476 -36.280 8.317 1.00 69.06 99 GLN A C 1
ATOM 790 O O . GLN A 1 99 ? 2.638 -35.479 7.391 1.00 69.06 99 GLN A O 1
ATOM 795 N N . LEU A 1 100 ? 2.480 -37.603 8.114 1.00 73.81 100 LEU A N 1
ATOM 796 C CA . LEU A 1 100 ? 2.640 -38.203 6.790 1.00 73.81 100 LEU A CA 1
ATOM 797 C C . LEU A 1 100 ? 1.457 -37.851 5.875 1.00 73.81 100 LEU A C 1
ATOM 799 O O . LEU A 1 100 ? 1.664 -37.445 4.728 1.00 73.81 100 LEU A O 1
ATOM 803 N N . PHE A 1 101 ? 0.226 -37.937 6.386 1.00 67.38 101 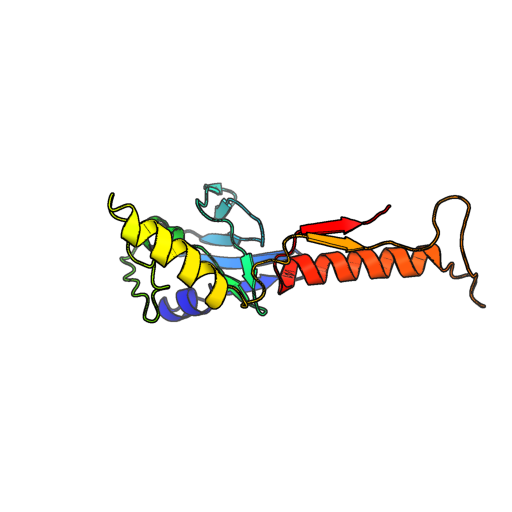PHE A N 1
ATOM 804 C CA . PHE A 1 101 ? -0.966 -37.517 5.649 1.00 67.38 101 PHE A CA 1
ATOM 805 C C . PHE A 1 101 ? -0.949 -36.014 5.354 1.00 67.38 101 PHE A C 1
ATOM 807 O O . PHE A 1 101 ? -1.184 -35.628 4.211 1.00 67.38 101 PHE A O 1
ATOM 814 N N . ALA A 1 102 ? -0.580 -35.160 6.312 1.00 63.78 102 ALA A N 1
ATOM 815 C CA . ALA A 1 102 ? -0.457 -33.719 6.098 1.00 63.78 102 ALA A CA 1
ATOM 816 C C . ALA A 1 102 ? 0.570 -33.375 5.004 1.00 63.78 102 ALA A C 1
ATOM 818 O O . ALA A 1 102 ? 0.301 -32.521 4.158 1.00 63.78 102 ALA A O 1
ATOM 819 N N . LEU A 1 103 ? 1.718 -34.064 4.962 1.00 69.12 103 LEU A N 1
ATOM 820 C CA . LEU A 1 103 ? 2.730 -33.909 3.907 1.00 69.12 103 LEU A CA 1
ATOM 821 C C . LEU A 1 103 ? 2.201 -34.321 2.525 1.00 69.12 103 LEU A C 1
ATOM 823 O O . LEU A 1 103 ? 2.451 -33.633 1.529 1.00 69.12 103 LEU A O 1
ATOM 827 N N . LEU A 1 104 ? 1.452 -35.423 2.460 1.00 69.25 104 LEU A N 1
ATOM 828 C CA . LEU A 1 104 ? 0.854 -35.924 1.223 1.00 69.25 104 LEU A CA 1
ATOM 829 C C . LEU A 1 104 ? -0.286 -35.024 0.725 1.00 69.25 104 LEU A C 1
ATOM 831 O O . LEU A 1 104 ? -0.368 -34.757 -0.476 1.00 69.25 104 LEU A O 1
ATOM 835 N N . LEU A 1 105 ? -1.121 -34.498 1.626 1.00 63.19 105 LEU A N 1
ATOM 836 C CA . LEU A 1 105 ? -2.194 -33.564 1.281 1.00 63.19 105 LEU A CA 1
ATOM 837 C C . LEU A 1 105 ? -1.647 -32.186 0.875 1.00 63.19 105 LEU A C 1
ATOM 839 O O . LEU A 1 105 ? -2.115 -31.631 -0.120 1.00 63.19 105 LEU A O 1
ATOM 843 N N . LYS A 1 106 ? -0.599 -31.664 1.535 1.00 55.00 106 LYS A N 1
ATOM 844 C CA . LYS A 1 106 ? 0.053 -30.388 1.157 1.00 55.00 106 LYS A CA 1
ATOM 845 C C . LYS A 1 106 ? 0.515 -30.364 -0.301 1.00 55.00 106 LYS A C 1
ATOM 847 O O . LYS A 1 106 ? 0.447 -29.321 -0.947 1.00 55.00 106 LYS A O 1
ATOM 852 N N . ARG A 1 107 ? 0.956 -31.509 -0.838 1.00 52.69 107 ARG A N 1
ATOM 853 C CA . ARG A 1 107 ? 1.372 -31.635 -2.246 1.00 52.69 107 ARG A CA 1
ATOM 854 C C . ARG A 1 107 ? 0.222 -31.487 -3.242 1.00 52.69 107 ARG A C 1
ATOM 856 O O . ARG A 1 107 ? 0.487 -31.127 -4.384 1.00 52.69 107 ARG A O 1
ATOM 863 N N . LYS A 1 108 ? -1.027 -31.755 -2.843 1.00 48.72 108 LYS A N 1
ATOM 864 C CA . LYS A 1 108 ? -2.180 -31.771 -3.757 1.00 48.72 108 LYS A CA 1
ATOM 865 C C . LYS A 1 108 ? -2.997 -30.475 -3.735 1.00 48.72 108 LYS A C 1
ATOM 867 O O . LYS A 1 108 ? -3.626 -30.149 -4.735 1.00 48.72 108 LYS A O 1
ATOM 872 N N . THR A 1 109 ? -2.941 -29.704 -2.649 1.00 48.19 109 THR A N 1
ATOM 873 C CA . THR A 1 109 ? -3.674 -28.426 -2.509 1.00 48.19 109 THR A CA 1
ATOM 874 C C . THR A 1 109 ? -2.831 -27.185 -2.850 1.00 48.19 109 THR A C 1
ATOM 876 O O . THR A 1 109 ? -3.357 -26.079 -2.956 1.00 48.19 109 THR A O 1
ATOM 87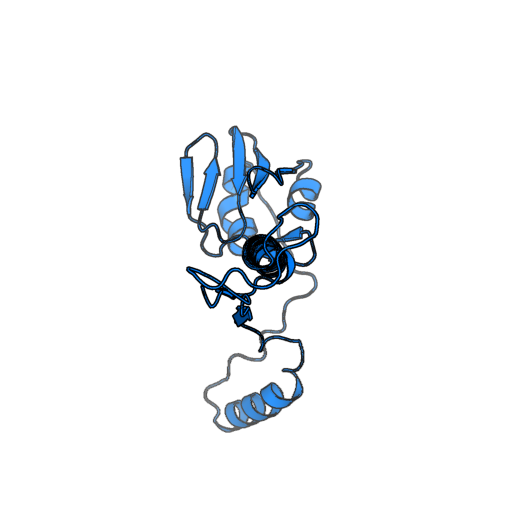9 N N . GLY A 1 110 ? -1.520 -27.351 -3.048 1.00 46.75 110 GLY A N 1
ATOM 880 C CA . GLY A 1 110 ? -0.537 -26.272 -3.213 1.00 46.75 110 GLY A CA 1
ATOM 881 C C . GLY A 1 110 ? -0.359 -25.713 -4.629 1.00 46.75 110 GLY A C 1
ATOM 882 O O . GLY A 1 110 ? 0.755 -25.336 -4.976 1.00 46.75 110 GLY A O 1
ATOM 883 N N . GLN A 1 111 ? -1.413 -25.660 -5.450 1.00 44.62 111 GLN A N 1
ATOM 884 C CA . GLN A 1 111 ? -1.367 -24.982 -6.756 1.00 44.62 111 GLN A CA 1
ATOM 885 C C . GLN A 1 111 ? -2.364 -23.815 -6.851 1.00 44.62 111 GLN A C 1
ATOM 887 O O . GLN A 1 111 ? -2.890 -23.498 -7.911 1.00 44.62 111 GLN A O 1
ATOM 892 N N . ARG A 1 112 ? -2.593 -23.100 -5.743 1.00 45.41 112 ARG A N 1
ATOM 893 C CA . ARG A 1 112 ? -2.636 -21.633 -5.850 1.00 45.41 112 ARG A CA 1
ATOM 894 C C . ARG A 1 112 ? -1.187 -21.179 -5.993 1.00 45.41 112 ARG A C 1
ATOM 896 O O . ARG A 1 112 ? -0.316 -21.824 -5.430 1.00 45.41 112 ARG A O 1
ATOM 903 N N . LEU A 1 113 ? -0.925 -20.122 -6.755 1.00 46.81 113 LEU A N 1
ATOM 904 C CA . LEU A 1 113 ? 0.397 -19.564 -7.092 1.00 46.81 113 LEU A CA 1
ATOM 905 C C . LEU A 1 113 ? 1.221 -19.079 -5.865 1.00 46.81 113 LEU A C 1
ATOM 907 O O . LEU A 1 113 ? 1.792 -18.000 -5.885 1.00 46.81 113 LEU A O 1
ATOM 911 N N . SER A 1 114 ? 1.312 -19.853 -4.780 1.00 52.28 114 SER A N 1
ATOM 912 C CA . SER A 1 114 ? 2.033 -19.544 -3.540 1.00 52.28 114 SER A CA 1
ATOM 913 C C . SER A 1 114 ? 3.544 -19.794 -3.635 1.00 52.28 114 SER A C 1
ATOM 915 O O . SER A 1 114 ? 4.236 -19.765 -2.619 1.00 52.28 114 SER A O 1
ATOM 917 N N . GLY A 1 115 ? 4.056 -20.099 -4.832 1.00 54.25 115 GLY A N 1
ATOM 918 C CA . GLY A 1 115 ? 5.471 -20.388 -5.083 1.00 54.25 115 GLY A CA 1
ATOM 919 C C . GLY A 1 115 ? 6.253 -19.243 -5.731 1.00 54.25 115 GLY A C 1
ATOM 920 O O . GLY A 1 115 ? 7.469 -19.181 -5.570 1.00 54.25 115 GLY A O 1
ATOM 921 N N . LEU A 1 116 ? 5.586 -18.323 -6.433 1.00 57.72 116 LEU A N 1
ATOM 922 C CA . LEU A 1 116 ? 6.241 -17.139 -6.990 1.00 57.72 116 LEU A CA 1
ATOM 923 C C . LEU A 1 116 ? 6.429 -16.131 -5.857 1.00 57.72 116 LEU A C 1
ATOM 925 O O . LEU A 1 116 ? 5.507 -15.406 -5.508 1.00 57.72 116 LEU A O 1
ATOM 929 N N . LYS A 1 117 ? 7.606 -16.154 -5.230 1.00 73.06 117 LYS A N 1
ATOM 930 C CA . LYS A 1 117 ? 7.987 -15.196 -4.180 1.00 73.06 117 LYS A CA 1
ATOM 931 C C . LYS A 1 117 ? 8.735 -13.992 -4.749 1.00 73.06 117 LYS A C 1
ATOM 933 O O . LYS A 1 117 ? 8.574 -12.882 -4.248 1.00 73.06 117 LYS A O 1
ATOM 938 N N . THR A 1 118 ? 9.498 -14.221 -5.816 1.00 83.88 118 THR A N 1
ATOM 939 C CA . THR A 1 118 ? 10.481 -13.268 -6.326 1.00 83.88 118 THR A CA 1
ATOM 940 C C . THR A 1 118 ? 10.486 -13.262 -7.852 1.00 83.88 118 THR A C 1
ATOM 942 O O . THR A 1 118 ? 10.382 -14.317 -8.479 1.00 83.88 118 THR A O 1
ATOM 945 N N . VAL A 1 119 ? 10.624 -12.078 -8.446 1.00 88.44 119 VAL A N 1
ATOM 946 C CA . VAL A 1 119 ? 10.766 -11.870 -9.891 1.00 88.44 119 VAL A CA 1
ATOM 947 C C . VAL A 1 119 ? 12.090 -11.164 -10.165 1.00 88.44 119 VAL A C 1
ATOM 949 O O . VAL A 1 119 ? 12.352 -10.090 -9.627 1.00 88.44 119 VAL A O 1
ATOM 952 N N . GLY A 1 120 ? 12.926 -11.760 -11.012 1.00 92.94 120 GLY A N 1
ATOM 953 C CA . GLY A 1 120 ? 14.086 -11.085 -11.590 1.00 92.94 120 GLY A CA 1
ATOM 954 C C . GLY A 1 120 ? 13.691 -10.409 -12.899 1.00 92.94 120 GLY A C 1
ATOM 955 O O . GLY A 1 120 ? 13.130 -11.068 -13.773 1.00 92.94 120 GLY A O 1
ATOM 956 N N . ILE A 1 121 ? 13.964 -9.113 -13.033 1.00 92.56 121 ILE A N 1
ATOM 957 C CA . ILE A 1 121 ? 13.774 -8.357 -14.274 1.00 92.56 121 ILE A CA 1
ATOM 958 C C . ILE A 1 121 ? 15.156 -7.996 -14.810 1.00 92.56 121 ILE A C 1
ATOM 960 O O . ILE A 1 121 ? 15.883 -7.222 -14.186 1.00 92.56 121 ILE A O 1
ATOM 964 N N . ASP A 1 122 ? 15.508 -8.545 -15.969 1.00 92.25 122 ASP A N 1
ATOM 965 C CA . ASP A 1 122 ? 16.724 -8.145 -16.665 1.00 92.25 122 ASP A CA 1
ATOM 966 C C . ASP A 1 122 ? 16.439 -6.946 -17.571 1.00 92.25 122 ASP A C 1
ATOM 968 O O . ASP A 1 122 ? 15.653 -7.034 -18.517 1.00 92.25 122 ASP A O 1
ATOM 972 N N . ILE A 1 123 ? 17.040 -5.804 -17.246 1.00 90.69 123 ILE A N 1
ATOM 973 C CA . ILE A 1 123 ? 16.917 -4.590 -18.048 1.00 90.69 123 ILE A CA 1
ATOM 974 C C . ILE A 1 123 ? 18.042 -4.610 -19.081 1.00 90.69 123 ILE A C 1
ATOM 976 O O . ILE A 1 123 ? 19.217 -4.578 -18.713 1.00 90.69 123 ILE A O 1
ATOM 980 N N . GLY A 1 124 ? 17.699 -4.658 -20.368 1.00 85.75 124 GLY A N 1
ATOM 981 C CA . GLY A 1 124 ? 18.672 -4.595 -21.464 1.00 85.75 124 GLY A CA 1
ATOM 982 C C . GLY A 1 124 ? 19.459 -3.278 -21.484 1.00 85.75 124 GLY A C 1
ATOM 983 O O . GLY A 1 124 ? 18.939 -2.242 -21.087 1.00 85.75 124 GLY A O 1
ATOM 984 N N . HIS A 1 125 ? 20.703 -3.319 -21.972 1.00 89.06 125 HIS A N 1
ATOM 985 C CA . HIS A 1 125 ? 21.631 -2.176 -22.064 1.00 89.06 125 HIS A CA 1
ATOM 986 C C . HIS A 1 125 ? 21.915 -1.406 -20.754 1.00 89.06 125 HIS A C 1
ATOM 988 O O . HIS A 1 125 ? 21.229 -1.522 -19.744 1.00 89.06 125 HIS A O 1
ATOM 994 N N . GLY A 1 126 ? 22.986 -0.616 -20.719 1.00 80.81 126 GLY A N 1
ATOM 995 C CA . GLY A 1 126 ? 23.364 0.138 -19.524 1.00 80.81 126 GLY A CA 1
ATOM 996 C C . GLY A 1 126 ? 24.815 0.606 -19.540 1.00 80.81 126 GLY A C 1
ATOM 997 O O . GLY A 1 126 ? 25.671 0.018 -20.196 1.00 80.81 126 GLY A O 1
ATOM 998 N N . GLY A 1 127 ? 25.101 1.673 -18.790 1.00 83.69 127 GLY A N 1
ATOM 999 C CA . GLY A 1 127 ? 26.429 2.288 -18.794 1.00 83.69 127 GLY A CA 1
ATOM 1000 C C . GLY A 1 127 ? 26.785 2.840 -20.178 1.00 83.69 127 GLY A C 1
ATOM 1001 O O . GLY A 1 127 ? 26.039 3.666 -20.721 1.00 83.69 127 GLY A O 1
ATOM 1002 N N . GLU A 1 128 ? 27.916 2.393 -20.721 1.00 87.31 128 GLU A N 1
ATOM 1003 C CA . GLU A 1 128 ? 28.413 2.775 -22.050 1.00 87.31 128 GLU A CA 1
ATOM 1004 C C . GLU A 1 128 ? 27.590 2.167 -23.191 1.00 87.31 128 GLU A C 1
ATOM 1006 O O . GLU A 1 128 ? 27.426 2.808 -24.228 1.00 87.31 128 GLU A O 1
ATOM 1011 N N . ASP A 1 129 ? 26.999 0.987 -22.985 1.00 89.75 129 ASP A N 1
ATOM 1012 C CA . ASP A 1 129 ? 26.087 0.393 -23.957 1.00 89.75 129 ASP A CA 1
ATOM 1013 C C . ASP A 1 129 ? 24.721 1.084 -23.869 1.00 89.75 129 ASP A C 1
ATOM 1015 O O . ASP A 1 129 ? 23.961 0.918 -22.911 1.00 89.75 129 ASP A O 1
ATOM 1019 N N . VAL A 1 130 ? 24.432 1.918 -24.864 1.00 89.88 130 VAL A N 1
ATOM 1020 C CA . VAL A 1 130 ? 23.180 2.675 -24.975 1.00 89.88 130 VAL A CA 1
ATOM 1021 C C . VAL A 1 130 ? 22.057 1.890 -25.650 1.00 89.88 130 VAL A C 1
ATOM 1023 O O . VAL A 1 130 ? 20.903 2.316 -25.55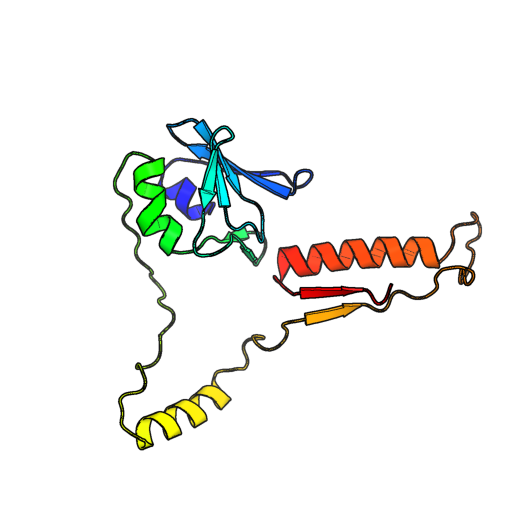9 1.00 89.88 130 VAL A O 1
ATOM 1026 N N . GLY A 1 131 ? 22.383 0.761 -26.286 1.00 92.62 131 GLY A N 1
ATOM 1027 C CA . GLY A 1 131 ? 21.480 0.048 -27.179 1.00 92.62 131 GLY A CA 1
ATOM 1028 C C . GLY A 1 131 ? 21.101 0.872 -28.408 1.00 92.62 131 GLY A C 1
ATOM 1029 O O . GLY A 1 131 ? 21.858 1.727 -28.878 1.00 92.62 131 GLY A O 1
ATOM 1030 N N . THR A 1 132 ? 19.907 0.620 -28.935 1.00 94.75 132 THR A N 1
ATOM 1031 C CA . THR A 1 132 ? 19.390 1.323 -30.110 1.00 94.75 132 THR A CA 1
ATOM 1032 C C . THR A 1 132 ? 19.108 2.793 -29.794 1.00 94.75 132 THR A C 1
ATOM 1034 O O . THR A 1 132 ? 18.530 3.127 -28.758 1.00 94.75 132 THR A O 1
ATOM 1037 N N . ILE A 1 133 ? 19.480 3.689 -30.709 1.00 94.31 133 ILE A N 1
ATOM 1038 C CA . ILE A 1 133 ? 19.123 5.109 -30.642 1.00 94.31 133 ILE A CA 1
ATOM 1039 C C . ILE A 1 133 ? 17.991 5.355 -31.640 1.00 94.31 133 ILE A C 1
ATOM 1041 O O . ILE A 1 133 ? 18.150 5.126 -32.839 1.00 94.31 133 ILE A O 1
ATOM 1045 N N . GLY A 1 134 ? 16.840 5.795 -31.137 1.00 91.69 134 GLY A N 1
ATOM 1046 C CA . GLY A 1 134 ? 15.689 6.165 -31.951 1.00 91.69 134 GLY A CA 1
ATOM 1047 C C . GLY A 1 134 ? 15.936 7.433 -32.770 1.00 91.69 134 GLY A C 1
ATOM 1048 O O . GLY A 1 134 ? 16.880 8.181 -32.523 1.00 91.69 134 GLY A O 1
ATOM 1049 N N . LEU A 1 135 ? 15.041 7.700 -33.723 1.00 88.81 135 LEU A N 1
ATOM 1050 C CA . LEU A 1 135 ? 15.132 8.848 -34.638 1.00 88.81 135 LEU A CA 1
ATOM 1051 C C . LEU A 1 135 ? 15.233 10.197 -33.904 1.00 88.81 135 LEU A C 1
ATOM 1053 O O . LEU A 1 135 ? 15.951 11.085 -34.351 1.00 88.81 135 LEU A O 1
ATOM 1057 N N . ASP A 1 136 ? 14.588 10.305 -32.742 1.00 92.31 136 ASP A N 1
ATOM 1058 C CA . ASP A 1 136 ? 14.583 11.510 -31.905 1.00 92.31 136 ASP A CA 1
ATOM 1059 C C . ASP A 1 136 ? 15.727 11.536 -30.869 1.00 92.31 136 ASP A C 1
ATOM 1061 O O . ASP A 1 136 ? 15.727 12.344 -29.942 1.00 92.31 136 ASP A O 1
ATOM 1065 N N . GLY A 1 137 ? 16.698 10.620 -30.973 1.00 92.75 137 GLY A N 1
ATOM 1066 C CA . GLY A 1 137 ? 17.834 10.511 -30.051 1.00 92.75 137 GLY A CA 1
ATOM 1067 C C . GLY A 1 137 ? 17.538 9.767 -28.743 1.00 92.75 137 GLY A C 1
ATOM 1068 O O . GLY A 1 137 ? 18.415 9.666 -27.882 1.00 92.75 137 GLY A O 1
ATOM 1069 N N . VAL A 1 138 ? 16.326 9.226 -28.586 1.00 94.31 138 VAL A N 1
ATOM 1070 C CA . VAL A 1 138 ? 15.935 8.406 -27.429 1.00 94.31 138 VAL A CA 1
ATOM 1071 C C . VAL A 1 138 ? 16.766 7.128 -27.400 1.00 94.31 138 VAL A C 1
ATOM 1073 O O . VAL A 1 138 ? 16.832 6.410 -28.395 1.00 94.31 138 VAL A O 1
ATOM 1076 N N . LYS A 1 139 ? 17.386 6.828 -26.258 1.00 94.94 139 LYS A N 1
ATOM 1077 C CA . LYS A 1 139 ? 18.218 5.634 -26.088 1.00 94.94 139 LYS A CA 1
ATOM 1078 C C . LYS A 1 139 ? 17.386 4.501 -25.518 1.00 94.94 139 LYS A C 1
ATOM 1080 O O . LYS A 1 139 ? 16.653 4.694 -24.547 1.00 94.94 139 LYS A O 1
ATOM 1085 N N . GLU A 1 140 ? 17.555 3.314 -26.079 1.00 93.44 140 GLU A N 1
ATOM 1086 C CA . GLU A 1 140 ? 16.875 2.103 -25.638 1.00 93.44 140 GLU A CA 1
ATOM 1087 C C . GLU A 1 140 ? 17.042 1.884 -24.135 1.00 93.44 140 GLU A C 1
ATOM 1089 O O . GLU A 1 140 ? 16.034 1.732 -23.447 1.00 93.44 140 GLU A O 1
ATOM 1094 N N . LYS A 1 141 ? 18.276 2.004 -23.612 1.00 92.75 141 LYS A N 1
ATOM 1095 C CA . LYS A 1 141 ? 18.571 1.836 -22.177 1.00 92.75 141 LYS A CA 1
ATOM 1096 C C . LYS A 1 141 ? 17.692 2.693 -21.258 1.00 92.75 141 LYS A C 1
ATOM 1098 O O . LYS A 1 141 ? 17.306 2.246 -20.181 1.00 92.75 141 LYS A O 1
ATOM 1103 N N . ASP A 1 142 ? 17.363 3.916 -21.679 1.00 92.81 142 ASP A N 1
ATOM 1104 C CA . ASP A 1 142 ? 16.610 4.862 -20.854 1.00 92.81 142 ASP A CA 1
ATOM 1105 C C . ASP A 1 142 ? 15.129 4.453 -20.813 1.00 92.81 142 ASP A C 1
ATOM 1107 O O . ASP A 1 142 ? 14.488 4.491 -19.759 1.00 92.81 142 ASP A O 1
ATOM 1111 N N . VAL A 1 143 ? 14.603 3.983 -21.949 1.00 93.38 143 VAL A N 1
ATOM 1112 C CA . VAL A 1 143 ? 13.226 3.490 -22.076 1.00 93.38 143 VAL A CA 1
ATOM 1113 C C . VAL A 1 143 ? 13.037 2.195 -21.295 1.00 93.38 143 VAL A C 1
ATOM 1115 O O . VAL A 1 143 ? 12.090 2.083 -20.512 1.00 93.38 143 VAL A O 1
ATOM 1118 N N . VAL A 1 144 ? 13.933 1.219 -21.465 1.00 93.62 144 VAL A N 1
ATOM 1119 C CA . VAL A 1 144 ? 13.788 -0.080 -20.796 1.00 93.62 144 VAL A CA 1
ATOM 1120 C C . VAL A 1 144 ? 13.989 0.027 -19.286 1.00 93.62 144 VAL A C 1
ATOM 1122 O O . VAL A 1 144 ? 13.275 -0.640 -18.540 1.00 93.62 144 VAL A O 1
ATOM 1125 N N . LEU A 1 145 ? 14.860 0.926 -18.810 1.00 93.81 145 LEU A N 1
ATOM 1126 C CA . LEU A 1 145 ? 14.998 1.210 -17.381 1.00 93.81 145 LEU A CA 1
ATOM 1127 C C . LEU A 1 145 ? 13.722 1.831 -16.800 1.00 93.81 145 LEU A C 1
ATOM 1129 O O . LEU A 1 145 ? 13.258 1.421 -15.731 1.00 93.81 145 LEU A O 1
ATOM 1133 N N . ALA A 1 146 ? 13.128 2.802 -17.500 1.00 93.75 146 ALA A N 1
ATOM 1134 C CA . ALA A 1 146 ? 11.870 3.413 -17.077 1.00 93.75 146 ALA A CA 1
ATOM 1135 C C . ALA A 1 146 ? 10.733 2.379 -17.020 1.00 93.75 146 ALA A C 1
ATOM 1137 O O . ALA A 1 146 ? 9.994 2.318 -16.032 1.00 93.75 146 ALA A O 1
ATOM 1138 N N . LEU A 1 147 ? 10.636 1.519 -18.038 1.00 94.19 147 LEU A N 1
ATOM 1139 C CA . LEU A 1 147 ? 9.644 0.450 -18.094 1.00 94.19 147 LEU A CA 1
ATOM 1140 C C . LEU A 1 147 ? 9.862 -0.596 -16.991 1.00 94.19 147 LEU A C 1
ATOM 1142 O O . LEU A 1 147 ? 8.901 -0.979 -16.323 1.00 94.19 147 LEU A O 1
ATOM 1146 N N . GLY A 1 148 ? 11.109 -1.011 -16.752 1.00 94.62 148 GLY A N 1
ATOM 1147 C CA . GLY A 1 148 ? 11.472 -1.967 -15.704 1.00 94.62 148 GLY A CA 1
ATOM 1148 C C . GLY A 1 148 ? 11.059 -1.488 -14.311 1.00 94.62 148 GLY A C 1
ATOM 1149 O O . GLY A 1 148 ? 10.413 -2.229 -13.571 1.00 94.62 148 GLY A O 1
ATOM 1150 N N . ARG A 1 149 ? 11.315 -0.214 -13.988 1.00 93.69 149 ARG A N 1
ATOM 1151 C CA . ARG A 1 149 ? 10.872 0.415 -12.726 1.00 93.69 149 ARG A CA 1
ATOM 1152 C C . ARG A 1 149 ? 9.352 0.498 -12.609 1.00 93.69 149 ARG A C 1
ATOM 1154 O O . ARG A 1 149 ? 8.789 0.291 -11.532 1.00 93.69 149 ARG A O 1
ATOM 1161 N N . GLN A 1 150 ? 8.662 0.801 -13.709 1.00 93.69 150 GLN A N 1
ATOM 1162 C CA . GLN A 1 150 ? 7.201 0.819 -13.711 1.00 93.69 150 GLN A CA 1
ATOM 1163 C C . GLN A 1 150 ? 6.633 -0.584 -13.465 1.00 93.69 150 GLN A C 1
ATOM 1165 O O . GLN A 1 150 ? 5.710 -0.732 -12.660 1.00 93.69 150 GLN A O 1
ATOM 1170 N N . LEU A 1 151 ? 7.196 -1.606 -14.111 1.00 93.12 151 LEU A N 1
ATOM 1171 C CA . LEU A 1 151 ? 6.790 -2.997 -13.939 1.00 93.12 151 LEU A CA 1
ATOM 1172 C C . LEU A 1 151 ? 7.069 -3.493 -12.516 1.00 93.12 151 LEU A C 1
ATOM 1174 O O . LEU A 1 151 ? 6.170 -4.046 -11.888 1.00 93.12 151 LEU A O 1
ATOM 1178 N N . GLU A 1 152 ? 8.258 -3.226 -11.974 1.00 91.12 152 GLU A N 1
ATOM 1179 C CA . GLU A 1 152 ? 8.611 -3.511 -10.579 1.00 91.12 152 GLU A CA 1
ATOM 1180 C C . GLU A 1 152 ? 7.545 -2.968 -9.617 1.00 91.12 152 GLU A C 1
ATOM 1182 O O . GLU A 1 152 ? 7.023 -3.700 -8.772 1.00 91.12 152 GLU A O 1
ATOM 1187 N N . LYS A 1 153 ? 7.181 -1.689 -9.773 1.00 86.56 153 LYS A N 1
ATOM 1188 C CA . LYS A 1 153 ? 6.158 -1.043 -8.947 1.00 86.56 153 LYS A CA 1
ATOM 1189 C C . LYS A 1 153 ? 4.810 -1.758 -9.071 1.00 86.56 153 LYS A C 1
ATOM 1191 O O . LYS A 1 153 ? 4.153 -1.989 -8.060 1.00 86.56 153 LYS A O 1
ATOM 1196 N N . GLN A 1 154 ? 4.387 -2.112 -10.284 1.00 86.00 154 GLN A N 1
ATOM 1197 C CA . GLN A 1 154 ? 3.120 -2.812 -10.513 1.00 86.00 154 GLN A CA 1
ATOM 1198 C C . GLN A 1 154 ? 3.114 -4.210 -9.878 1.00 86.00 154 GLN A C 1
ATOM 1200 O O . GLN A 1 154 ? 2.148 -4.561 -9.205 1.00 86.00 154 GLN A O 1
ATOM 1205 N N . LEU A 1 155 ? 4.196 -4.978 -10.018 1.00 85.62 155 LEU A N 1
ATOM 1206 C CA . LEU A 1 155 ? 4.327 -6.314 -9.430 1.00 85.62 155 LEU A CA 1
ATOM 1207 C C . LEU A 1 155 ? 4.326 -6.265 -7.895 1.00 85.62 155 LEU A C 1
ATOM 1209 O O . LEU A 1 155 ? 3.590 -7.021 -7.258 1.00 85.62 155 LEU A O 1
ATOM 1213 N N . LYS A 1 156 ? 5.069 -5.326 -7.296 1.00 80.94 156 LYS A N 1
ATOM 1214 C CA . LYS A 1 156 ? 5.076 -5.105 -5.840 1.00 80.94 156 LYS A CA 1
ATOM 1215 C C . LYS A 1 156 ? 3.702 -4.682 -5.320 1.00 80.94 156 LYS A C 1
ATOM 1217 O O . LYS A 1 156 ? 3.247 -5.195 -4.303 1.00 80.94 156 LYS A O 1
ATOM 1222 N N . MET A 1 157 ? 3.026 -3.763 -6.014 1.00 72.50 157 MET A N 1
ATOM 1223 C CA . MET A 1 157 ? 1.721 -3.259 -5.579 1.00 72.50 157 MET A CA 1
ATOM 1224 C C . MET A 1 157 ? 0.611 -4.285 -5.776 1.00 72.50 157 MET A C 1
ATOM 1226 O O . MET A 1 157 ? -0.136 -4.539 -4.850 1.00 72.50 157 MET A O 1
ATOM 1230 N N . HIS A 1 158 ? 0.443 -4.853 -6.965 1.00 74.38 158 HIS A N 1
ATOM 1231 C CA . HIS A 1 158 ? -0.751 -5.645 -7.267 1.00 74.38 158 HIS A CA 1
ATOM 1232 C C . HIS A 1 158 ? -0.630 -7.105 -6.839 1.00 74.38 158 HIS A C 1
ATOM 1234 O O . HIS A 1 158 ? -1.642 -7.711 -6.488 1.00 74.38 158 HIS A O 1
ATOM 1240 N N . LEU A 1 159 ? 0.589 -7.650 -6.866 1.00 74.75 159 LEU A N 1
ATOM 1241 C CA . LEU A 1 159 ? 0.851 -9.070 -6.630 1.00 74.75 159 LEU A CA 1
ATOM 1242 C C . LEU A 1 159 ? 1.654 -9.329 -5.347 1.00 74.75 159 LEU A C 1
ATOM 1244 O O . LEU A 1 159 ? 1.775 -10.481 -4.940 1.00 74.75 159 LEU A O 1
ATOM 1248 N N . GLY A 1 160 ? 2.192 -8.290 -4.695 1.00 73.62 160 GLY A N 1
ATOM 1249 C CA . GLY A 1 160 ? 2.964 -8.433 -3.456 1.00 73.62 160 GLY A CA 1
ATOM 1250 C C . GLY A 1 160 ? 4.273 -9.212 -3.623 1.00 73.62 160 GLY A C 1
ATOM 1251 O O . GLY A 1 160 ? 4.744 -9.807 -2.657 1.00 73.62 160 GLY A O 1
ATOM 1252 N N . LEU A 1 161 ? 4.828 -9.242 -4.839 1.00 82.94 161 LEU A N 1
ATOM 1253 C CA . LEU A 1 161 ? 6.047 -9.984 -5.167 1.00 82.94 161 LEU A CA 1
ATOM 1254 C C . LEU A 1 161 ? 7.298 -9.175 -4.813 1.00 82.94 161 LEU A C 1
ATOM 1256 O O . LEU A 1 161 ? 7.338 -7.961 -5.025 1.00 82.94 161 LEU A O 1
ATOM 1260 N N . GLU A 1 162 ? 8.340 -9.852 -4.334 1.00 82.75 162 GLU A N 1
ATOM 1261 C CA . GLU A 1 162 ? 9.682 -9.274 -4.279 1.00 82.75 162 GLU A CA 1
ATOM 1262 C C . GLU A 1 162 ? 10.243 -9.177 -5.704 1.00 82.75 162 GLU A C 1
ATOM 1264 O O . GLU A 1 162 ? 10.033 -10.068 -6.527 1.00 82.75 162 GLU A O 1
ATOM 1269 N N . VAL A 1 163 ? 10.925 -8.081 -6.034 1.00 90.38 163 VAL A N 1
ATOM 1270 C CA . VAL A 1 163 ? 11.437 -7.851 -7.390 1.00 90.38 163 VAL A CA 1
ATOM 1271 C C . VAL A 1 163 ? 12.858 -7.320 -7.306 1.00 90.38 163 VAL A C 1
ATOM 1273 O O . VAL A 1 163 ? 13.104 -6.364 -6.565 1.00 90.38 163 VAL A O 1
ATOM 1276 N N . HIS A 1 164 ? 13.754 -7.920 -8.089 1.00 92.38 164 HIS A N 1
ATOM 1277 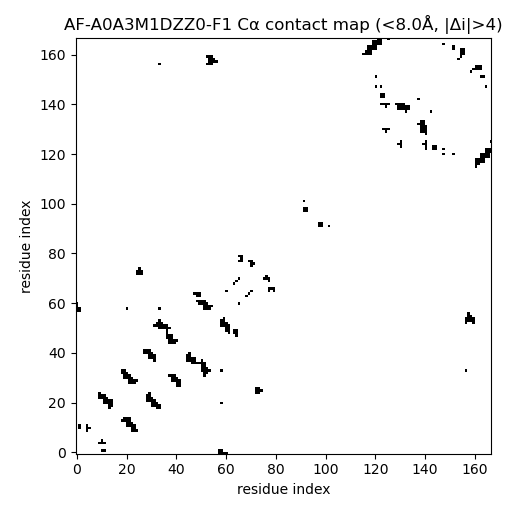C CA . HIS A 1 164 ? 15.125 -7.460 -8.283 1.00 92.38 164 HIS A CA 1
ATOM 1278 C C . HIS A 1 164 ? 15.344 -7.111 -9.752 1.00 92.38 164 HIS A C 1
ATOM 1280 O O . HIS A 1 164 ? 14.988 -7.883 -10.643 1.00 92.38 164 HIS A O 1
ATOM 1286 N N . LEU A 1 165 ? 15.942 -5.951 -9.989 1.00 91.19 165 LEU A N 1
ATOM 1287 C CA . LEU A 1 165 ? 16.409 -5.530 -11.303 1.00 91.19 165 LEU A CA 1
ATOM 1288 C C . LEU A 1 165 ? 17.885 -5.925 -11.418 1.00 91.19 165 LEU A C 1
ATOM 1290 O O . LEU A 1 165 ? 18.619 -5.816 -10.433 1.00 91.19 165 LEU A O 1
ATOM 1294 N N . SER A 1 166 ? 18.321 -6.402 -12.585 1.00 86.50 166 SER A N 1
ATOM 1295 C CA . SER A 1 166 ? 19.730 -6.772 -12.802 1.00 86.50 166 SER A CA 1
ATOM 1296 C C . SER A 1 166 ? 20.694 -5.584 -12.644 1.00 86.50 166 SER A C 1
ATOM 1298 O O . SER A 1 166 ? 21.861 -5.797 -12.312 1.00 86.50 166 SER A O 1
ATOM 1300 N N . ARG A 1 167 ? 20.206 -4.352 -12.860 1.00 73.25 167 ARG A N 1
ATOM 1301 C CA . ARG A 1 167 ? 20.927 -3.073 -12.757 1.00 73.25 167 ARG A CA 1
ATOM 1302 C C . ARG A 1 167 ? 19.984 -1.877 -12.628 1.00 73.25 167 ARG A C 1
ATOM 1304 O O . ARG A 1 167 ? 18.803 -2.008 -13.025 1.00 73.25 167 ARG A O 1
#

Sequence (167 aa):
MDDVLRALGMSGRWRSVEHRYVFSLPQGKASLFPGGHYLEVEGRFLPLQNPARFIDGRLRIGEDFIVEQLPDLVGRPVYYRNLSPVENGPEPGDNPIDQLFALLLKRKTGQRLSGLKTVGIDIGHGGEDVGTIGLDGVKEKDVVLALGRQLEKQLKMHLGLEVHLSR

Foldseek 3Di:
DQVLQVVVVWGWDQDPVVQWIWTAAPQAIWIAHAVDQFIDGPNDTHGAPFHWAAEQNDTDHDPCCQQPPVCVRRVHHGDDDDPDDPPPDPPQDPDVVSVVVVVVVCVVVPPPPPPQQEEEDEQPADDPGQDDQDPVRHTSSVVSVVVLVVVCVCCCHHVVHHYDYPD

pLDDT: mean 83.27, std 13.4, range [44.62, 96.06]

Secondary structure (DSSP, 8-state):
-HHHHHHTT--EEEETTTTEEEEEETTEEEEE-TT-SEEEETTEEEEPSS--EEETTEEE--HHIIIIIHHHHHTS------SS---------S-HHHHHHHHHHHHHH--SSTT--EEEE----BTTB--PBPTTS-BHHHHHHHHHHHHHHHHHHHH--EEEE--